Protein AF-A0A707XGN0-F1 (afdb_monomer)

Nearest PDB structures (foldseek)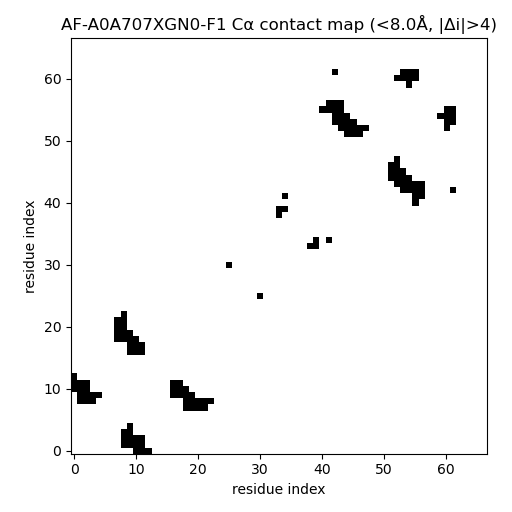:
  5wbf-assembly2_B  TM=2.891E-01  e=3.383E+00  Helicobacter pylori 26695
  9bks-assembly1_A  TM=2.754E-01  e=6.604E+00  Homo sapiens

pLDDT: mean 82.55, std 7.02, range [50.69, 93.0]

Secondary structure (DSSP, 8-state):
-EEEETTEEEEEETTEEEEES------HHHHHHHHHTT-S---EEEE-SSSEEEE-TT--BHHHH--

Organism: Salmonella typhimurium (NCBI:txid90371)

Radius of gyration: 13.7 Å; Cα contacts (8 Å, |Δi|>4): 68; chains: 1; bounding box: 31×32×32 Å

Mean predicted aligned error: 7.71 Å

Foldseek 3Di:
DWDDDPNWIWDDDPVDIDIHNDDDDDDPVRVVVVVVVVPDQDWDWDDDPNDIFTAGPVGDGPVVVVD

Structure (mmCIF, N/CA/C/O backbone):
data_AF-A0A707XGN0-F1
#
_entry.id   AF-A0A707XGN0-F1
#
loop_
_atom_site.group_PDB
_atom_site.id
_atom_site.type_symbol
_atom_site.label_atom_id
_atom_site.label_alt_id
_atom_site.label_comp_id
_atom_site.label_asym_id
_atom_site.label_entity_id
_atom_site.label_seq_id
_atom_site.pdbx_PDB_ins_code
_atom_site.Cartn_x
_atom_site.Cartn_y
_atom_site.Cartn_z
_atom_site.occupancy
_atom_site.B_iso_or_equiv
_atom_site.auth_seq_id
_atom_site.auth_comp_id
_atom_site.auth_asym_id
_atom_site.auth_atom_id
_atom_site.pdbx_PDB_model_num
ATOM 1 N N . SER A 1 1 ? -1.907 -3.466 13.430 1.00 73.12 1 SER A N 1
ATOM 2 C CA . SER A 1 1 ? -0.570 -4.103 13.272 1.00 73.12 1 SER A CA 1
ATOM 3 C C . SER A 1 1 ? -0.645 -5.259 12.273 1.00 73.12 1 SER A C 1
ATOM 5 O O . SER A 1 1 ? -1.734 -5.796 12.087 1.00 73.12 1 SER A O 1
ATOM 7 N N . LEU A 1 2 ? 0.461 -5.622 11.595 1.00 79.38 2 LEU A N 1
ATOM 8 C CA . LEU A 1 2 ? 0.499 -6.773 10.668 1.00 79.38 2 LEU A CA 1
ATOM 9 C C . LEU A 1 2 ? 0.503 -8.086 11.448 1.00 79.38 2 LEU A C 1
ATOM 11 O O . LEU A 1 2 ? 1.354 -8.285 12.313 1.00 79.38 2 LEU A O 1
ATOM 15 N N . LYS A 1 3 ? -0.444 -8.970 11.133 1.00 79.06 3 LYS A N 1
ATOM 16 C CA . LYS A 1 3 ? -0.569 -10.309 11.716 1.00 79.06 3 LYS A CA 1
ATOM 17 C C . LYS A 1 3 ? -0.578 -11.348 10.592 1.00 79.06 3 LYS A C 1
ATOM 19 O O . LYS A 1 3 ? -1.107 -11.078 9.517 1.00 79.06 3 LYS A O 1
ATOM 24 N N . ARG A 1 4 ? 0.003 -12.525 10.830 1.00 81.56 4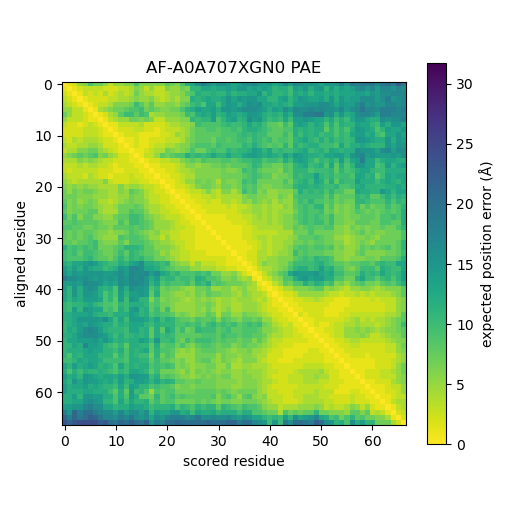 ARG A N 1
ATOM 25 C CA . ARG A 1 4 ? -0.024 -13.668 9.901 1.00 81.56 4 ARG A CA 1
ATOM 26 C C . ARG A 1 4 ? -0.959 -14.745 10.449 1.00 81.56 4 ARG A C 1
ATOM 28 O O . ARG A 1 4 ? -0.869 -15.059 11.632 1.00 81.56 4 ARG A O 1
ATOM 35 N N . GLU A 1 5 ? -1.821 -15.296 9.601 1.00 84.56 5 GLU A N 1
ATOM 36 C CA . GLU A 1 5 ? -2.769 -16.367 9.937 1.00 84.56 5 GLU A CA 1
ATOM 37 C C . GLU A 1 5 ? -3.033 -17.230 8.697 1.00 84.56 5 GLU A C 1
ATOM 39 O O . GLU A 1 5 ? -3.327 -16.686 7.635 1.00 84.56 5 GLU A O 1
ATOM 44 N N . ASP A 1 6 ? -2.908 -18.555 8.824 1.00 84.19 6 ASP A N 1
ATOM 45 C CA . ASP A 1 6 ? -3.151 -19.534 7.749 1.00 84.19 6 ASP A CA 1
ATOM 46 C C . ASP A 1 6 ? -2.529 -19.141 6.396 1.00 84.19 6 ASP A C 1
ATOM 48 O O . ASP A 1 6 ? -3.218 -19.018 5.383 1.00 84.19 6 ASP A O 1
ATOM 52 N N . ASP A 1 7 ? -1.222 -18.854 6.406 1.00 77.88 7 ASP A N 1
ATOM 53 C CA . ASP A 1 7 ? -0.422 -18.378 5.261 1.00 77.88 7 ASP A CA 1
ATOM 54 C C . ASP A 1 7 ? -0.893 -17.081 4.581 1.00 77.88 7 ASP A C 1
ATOM 56 O O . ASP A 1 7 ? -0.285 -16.620 3.615 1.00 77.88 7 ASP A O 1
ATOM 60 N N . ARG A 1 8 ? -1.898 -16.412 5.146 1.00 80.81 8 ARG A N 1
ATOM 61 C CA . ARG A 1 8 ? -2.355 -15.083 4.746 1.00 80.81 8 ARG A CA 1
ATOM 62 C C . ARG A 1 8 ? -1.853 -14.035 5.726 1.00 80.81 8 ARG A C 1
ATOM 64 O O . ARG A 1 8 ? -1.563 -14.305 6.893 1.00 80.81 8 ARG A O 1
ATOM 71 N N . HIS A 1 9 ? -1.743 -12.809 5.238 1.00 84.56 9 HIS A N 1
ATOM 72 C CA . HIS A 1 9 ? -1.391 -11.666 6.072 1.00 84.56 9 HIS A CA 1
ATOM 73 C C . HIS A 1 9 ? -2.639 -10.818 6.297 1.00 84.56 9 HIS A C 1
ATOM 75 O O . HIS A 1 9 ? -3.476 -10.710 5.405 1.00 84.56 9 HIS A O 1
ATOM 81 N N . ARG A 1 10 ? -2.781 -10.198 7.469 1.00 86.75 10 ARG A N 1
ATOM 82 C CA . ARG A 1 10 ? -3.867 -9.255 7.740 1.00 86.75 10 ARG A CA 1
ATOM 83 C C . ARG A 1 10 ? -3.395 -8.017 8.478 1.00 86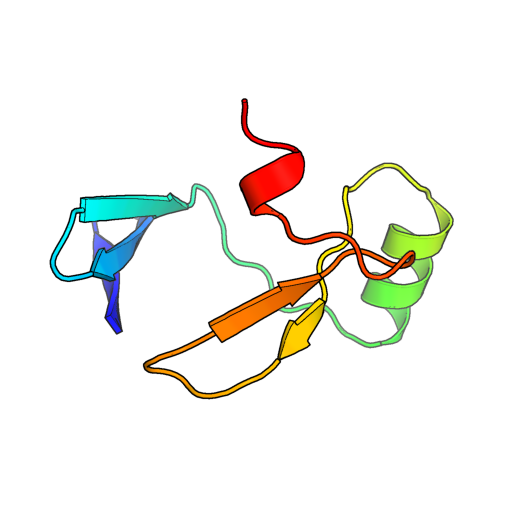.75 10 ARG A C 1
ATOM 85 O O . ARG A 1 10 ? -2.539 -8.094 9.363 1.00 86.75 10 ARG A O 1
ATOM 92 N N . TRP A 1 11 ? -4.013 -6.890 8.153 1.00 86.00 11 TRP A N 1
ATOM 93 C CA . TRP A 1 11 ? -3.965 -5.684 8.963 1.00 86.00 11 TRP A CA 1
ATOM 94 C C . TRP A 1 11 ? -5.264 -5.515 9.723 1.00 86.00 11 TRP A C 1
ATOM 96 O O . TRP A 1 11 ? -6.342 -5.511 9.142 1.00 86.00 11 TRP A O 1
ATOM 106 N N . GLU A 1 12 ? -5.127 -5.364 11.033 1.00 83.06 12 GLU A N 1
ATOM 107 C CA . GLU A 1 12 ? -6.228 -5.080 11.944 1.00 83.06 12 GLU A CA 1
ATOM 108 C C . GLU A 1 12 ? -6.119 -3.634 12.432 1.00 83.06 12 GLU A C 1
ATOM 110 O O . GLU A 1 12 ? -5.037 -3.196 12.858 1.00 83.06 12 GLU A O 1
ATOM 115 N N . TYR A 1 13 ? -7.240 -2.924 12.331 1.00 82.62 1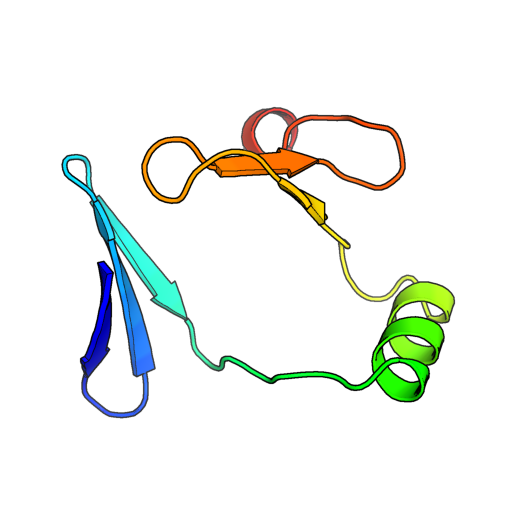3 TYR A N 1
ATOM 116 C CA . TYR A 1 13 ? -7.474 -1.547 12.755 1.00 82.62 13 TYR A CA 1
ATOM 117 C C . TYR A 1 13 ? -8.798 -1.486 13.532 1.00 82.62 13 TYR A C 1
ATOM 119 O O . TYR A 1 13 ? -9.606 -2.409 13.464 1.00 82.62 13 TYR A O 1
ATOM 127 N N . GLU A 1 14 ? -9.029 -0.413 14.291 1.00 84.25 14 GLU A N 1
ATOM 128 C CA . GLU A 1 14 ? -10.177 -0.316 15.213 1.00 84.25 14 GLU A CA 1
ATOM 129 C C . GLU A 1 14 ? -11.533 -0.547 14.521 1.00 84.25 14 GLU A C 1
ATOM 131 O O . GLU A 1 14 ? -12.450 -1.115 15.106 1.00 84.25 14 GLU A O 1
ATOM 136 N N . THR A 1 15 ? -11.644 -0.164 13.248 1.00 86.38 15 THR A N 1
ATOM 137 C CA . THR A 1 15 ? -12.881 -0.252 12.466 1.00 86.38 15 THR A CA 1
ATOM 138 C C . THR A 1 15 ? -12.953 -1.455 11.519 1.00 86.38 15 THR A C 1
ATOM 140 O O . THR A 1 15 ? -13.927 -1.568 10.774 1.00 86.38 15 THR A O 1
ATOM 143 N N . GLY A 1 16 ? -11.968 -2.365 11.509 1.00 81.62 16 GLY A N 1
ATOM 144 C CA . GLY A 1 16 ? -12.007 -3.523 10.613 1.00 81.62 16 GLY A CA 1
ATOM 145 C C . GLY A 1 16 ? -10.689 -4.259 10.371 1.00 81.62 16 GLY A C 1
ATOM 146 O O . GLY A 1 16 ? -9.672 -4.052 11.034 1.00 81.62 16 GLY A O 1
ATOM 147 N N . VAL A 1 17 ? -10.739 -5.172 9.399 1.00 86.38 17 VAL A N 1
ATOM 148 C CA . VAL A 1 17 ? -9.632 -6.063 9.037 1.00 86.38 17 VAL A CA 1
ATOM 149 C C . VAL A 1 17 ? -9.481 -6.111 7.519 1.00 86.38 17 VAL A C 1
ATOM 151 O O . VAL A 1 17 ? -10.440 -6.405 6.809 1.00 86.38 17 VAL A O 1
ATOM 154 N N . VAL A 1 18 ? -8.261 -5.894 7.030 1.00 81.56 18 VAL A N 1
ATOM 155 C CA . VAL A 1 18 ? -7.874 -6.098 5.625 1.00 81.56 18 VAL A CA 1
ATOM 156 C C . VAL A 1 18 ? -7.020 -7.355 5.525 1.00 81.56 18 VAL A C 1
ATOM 158 O O . VAL A 1 18 ? -6.068 -7.516 6.288 1.00 81.56 18 VAL A O 1
ATOM 161 N N . TRP A 1 19 ? -7.345 -8.233 4.576 1.00 87.75 19 TRP A N 1
ATOM 162 C CA . TRP A 1 19 ? -6.612 -9.469 4.302 1.00 87.75 19 TRP A CA 1
ATOM 163 C C . TRP A 1 19 ? -5.805 -9.353 3.011 1.00 87.75 19 TRP A C 1
ATOM 165 O O . TRP A 1 19 ? -6.289 -8.834 2.008 1.00 87.75 19 TRP A O 1
ATOM 175 N N . PHE A 1 20 ? -4.597 -9.899 3.027 1.00 81.69 20 PHE A N 1
ATOM 176 C CA . PHE A 1 20 ? -3.682 -9.951 1.899 1.00 81.69 20 PHE A CA 1
ATOM 177 C C . PHE A 1 20 ? -3.414 -11.407 1.528 1.00 81.69 20 PHE A C 1
ATOM 179 O O . PHE A 1 20 ? -3.041 -12.219 2.381 1.00 81.69 20 PHE A O 1
ATOM 186 N N . ASN A 1 21 ? -3.543 -11.713 0.237 1.00 80.56 21 ASN A N 1
ATOM 187 C CA . ASN A 1 21 ? -3.147 -13.012 -0.309 1.00 80.56 21 ASN A CA 1
ATOM 188 C C . ASN A 1 21 ? -1.620 -13.178 -0.298 1.00 80.56 21 ASN A C 1
ATOM 190 O O . ASN A 1 21 ? -1.120 -14.269 -0.050 1.00 80.56 21 ASN A O 1
ATOM 194 N N . SER A 1 22 ? -0.876 -12.093 -0.527 1.00 79.31 22 SER A N 1
ATOM 195 C CA . SER A 1 22 ? 0.588 -12.078 -0.527 1.00 79.31 22 SER A CA 1
ATOM 196 C C . SER A 1 22 ? 1.118 -10.672 -0.257 1.00 79.31 22 SER A C 1
ATOM 198 O O . SER A 1 22 ? 0.528 -9.696 -0.716 1.00 79.31 22 SER A O 1
ATOM 200 N N . ILE A 1 23 ? 2.255 -10.575 0.433 1.00 80.62 23 ILE A N 1
ATOM 201 C CA . ILE A 1 23 ? 3.049 -9.346 0.554 1.00 80.62 23 ILE A CA 1
ATOM 202 C C . ILE A 1 23 ? 4.434 -9.670 0.005 1.00 80.62 23 ILE A C 1
ATOM 204 O O . ILE A 1 23 ? 5.065 -10.621 0.463 1.00 80.62 23 ILE A O 1
ATOM 208 N N . ILE A 1 24 ? 4.883 -8.904 -0.986 1.00 82.38 24 ILE A N 1
ATOM 209 C CA . ILE A 1 24 ? 6.176 -9.093 -1.647 1.00 82.38 24 ILE A CA 1
ATOM 210 C C . ILE A 1 24 ? 6.951 -7.785 -1.509 1.00 82.38 24 ILE A C 1
ATOM 212 O O . ILE A 1 24 ? 6.431 -6.718 -1.831 1.00 82.38 24 ILE A O 1
ATOM 216 N N . LEU A 1 25 ? 8.173 -7.873 -0.986 1.00 84.94 25 LEU A N 1
ATOM 217 C CA . LEU A 1 25 ? 9.120 -6.762 -0.975 1.00 84.94 25 LEU A CA 1
ATOM 218 C C . LEU A 1 25 ? 9.818 -6.737 -2.329 1.00 84.94 25 LEU A C 1
ATOM 220 O O . LEU A 1 25 ? 10.390 -7.747 -2.726 1.00 84.94 25 LEU A O 1
ATOM 224 N N . LEU A 1 26 ? 9.735 -5.599 -3.008 1.00 86.19 26 LEU A N 1
ATOM 225 C CA . LEU A 1 26 ? 10.363 -5.380 -4.304 1.00 86.19 26 LEU A CA 1
ATOM 226 C C . LEU A 1 26 ? 11.650 -4.586 -4.116 1.00 86.19 26 LEU A C 1
ATOM 228 O O . LEU A 1 26 ? 11.684 -3.662 -3.296 1.00 86.19 26 LEU A O 1
ATOM 232 N N . ASP A 1 27 ? 12.675 -4.910 -4.895 1.00 92.44 27 ASP A N 1
ATOM 233 C CA . ASP A 1 27 ? 13.828 -4.026 -5.043 1.00 92.44 27 ASP A CA 1
ATOM 234 C C . ASP A 1 27 ? 13.536 -2.845 -5.997 1.00 92.44 27 ASP A C 1
ATOM 236 O O . ASP A 1 27 ? 12.463 -2.742 -6.606 1.00 92.44 27 ASP A O 1
ATOM 240 N N . ASP A 1 28 ? 14.486 -1.912 -6.115 1.00 89.62 28 ASP A N 1
ATOM 241 C CA . ASP A 1 28 ? 14.329 -0.715 -6.951 1.00 89.62 28 ASP A CA 1
ATOM 242 C C . ASP A 1 28 ? 14.139 -1.047 -8.443 1.00 89.62 28 ASP A C 1
ATOM 244 O O . ASP A 1 28 ? 13.423 -0.333 -9.155 1.00 89.62 28 ASP A O 1
ATOM 248 N N . VAL A 1 29 ? 14.758 -2.130 -8.926 1.00 93.00 29 VAL A N 1
ATOM 249 C CA . VAL A 1 29 ? 14.680 -2.564 -10.326 1.00 93.00 29 VAL A CA 1
ATOM 250 C C . VAL A 1 29 ? 13.315 -3.188 -10.599 1.00 93.00 29 VAL A C 1
ATOM 252 O O . VAL A 1 29 ? 12.643 -2.792 -11.552 1.00 93.00 29 VAL A O 1
ATOM 255 N N . GLU A 1 30 ? 12.870 -4.106 -9.746 1.00 90.12 30 GLU A N 1
ATOM 256 C CA . GLU A 1 30 ? 11.555 -4.742 -9.817 1.00 90.12 30 GLU A CA 1
ATOM 257 C C . GLU A 1 30 ? 10.428 -3.706 -9.726 1.00 90.12 30 GLU A C 1
ATOM 259 O O . GLU A 1 30 ? 9.503 -3.720 -10.542 1.00 90.12 30 GLU A O 1
ATOM 264 N N . ASN A 1 31 ? 10.530 -2.752 -8.794 1.00 85.94 31 ASN A N 1
ATOM 265 C CA . ASN A 1 31 ? 9.582 -1.645 -8.662 1.00 85.94 31 ASN A CA 1
ATOM 266 C C . ASN A 1 31 ? 9.536 -0.777 -9.932 1.00 85.94 31 ASN A C 1
ATOM 268 O O . ASN A 1 31 ? 8.449 -0.433 -10.400 1.00 85.94 31 ASN A O 1
ATOM 272 N N . SER A 1 32 ? 10.691 -0.448 -10.522 1.00 86.50 32 SER A N 1
ATOM 273 C CA . SER A 1 32 ? 10.761 0.330 -11.768 1.00 86.50 32 SER A CA 1
ATOM 274 C C . SER A 1 32 ? 10.101 -0.401 -12.945 1.00 86.50 32 SER A C 1
ATOM 276 O O . SER A 1 32 ? 9.293 0.188 -13.669 1.00 86.50 32 SER A O 1
ATOM 278 N N . ILE A 1 33 ? 10.369 -1.704 -13.094 1.00 87.38 33 ILE A N 1
ATOM 279 C CA . ILE A 1 33 ? 9.757 -2.549 -14.130 1.00 87.38 33 ILE A CA 1
ATOM 280 C C . ILE A 1 33 ? 8.236 -2.587 -13.959 1.00 87.38 33 ILE A C 1
ATOM 282 O O . ILE A 1 33 ? 7.500 -2.307 -14.906 1.00 87.38 33 ILE A O 1
ATOM 286 N N . LEU A 1 34 ? 7.753 -2.897 -12.755 1.00 84.56 34 LEU A N 1
ATOM 287 C CA . LEU A 1 34 ? 6.323 -3.037 -12.483 1.00 84.56 34 LEU A CA 1
ATOM 288 C C . LEU A 1 34 ? 5.557 -1.720 -12.655 1.00 84.56 34 LEU A C 1
ATOM 290 O O . LEU A 1 34 ? 4.465 -1.725 -13.226 1.00 84.56 34 LEU A O 1
ATOM 294 N N . ARG A 1 35 ? 6.142 -0.585 -12.249 1.00 78.38 35 ARG A N 1
ATOM 295 C CA . ARG A 1 35 ? 5.578 0.747 -12.523 1.00 78.38 35 ARG A CA 1
ATOM 296 C C . ARG A 1 35 ? 5.529 1.049 -14.019 1.00 78.38 35 ARG A C 1
ATOM 298 O O . ARG A 1 35 ? 4.520 1.547 -14.511 1.00 78.38 35 ARG A O 1
ATOM 305 N N . GLY A 1 36 ? 6.586 0.711 -14.760 1.00 80.88 36 GLY A N 1
ATOM 306 C CA . GLY A 1 36 ? 6.647 0.913 -16.211 1.00 80.88 36 GLY A CA 1
ATOM 307 C C . GLY A 1 36 ? 5.602 0.107 -16.987 1.00 80.88 36 GLY A C 1
ATOM 308 O O . GLY A 1 36 ? 5.131 0.548 -18.035 1.00 80.88 36 GLY A O 1
ATOM 309 N N . LEU A 1 37 ? 5.199 -1.047 -16.454 1.00 81.25 37 LEU A N 1
ATOM 310 C CA . LEU A 1 37 ? 4.208 -1.929 -17.061 1.00 81.25 37 LEU A CA 1
ATOM 311 C C . LEU A 1 37 ? 2.762 -1.413 -16.955 1.00 81.25 37 LEU A C 1
ATOM 313 O O . LEU A 1 37 ? 1.907 -1.926 -17.673 1.00 81.25 37 LEU A O 1
ATOM 317 N N . LYS A 1 38 ? 2.466 -0.420 -16.097 1.00 70.94 38 LYS A N 1
ATOM 318 C CA . LYS A 1 38 ? 1.103 0.113 -15.851 1.00 70.94 38 LYS A CA 1
ATOM 319 C C . LYS A 1 38 ? 0.043 -0.959 -15.544 1.00 70.94 38 LYS A C 1
ATOM 321 O O . LYS A 1 38 ? -1.150 -0.728 -15.703 1.00 70.94 38 LYS A O 1
ATOM 326 N N . PHE A 1 39 ? 0.482 -2.147 -15.133 1.00 66.62 39 PHE A N 1
ATOM 327 C CA . PHE A 1 39 ? -0.386 -3.280 -14.809 1.00 66.62 39 PHE A CA 1
ATOM 328 C C . PHE A 1 39 ? -0.970 -3.178 -13.398 1.00 66.62 39 PHE A C 1
ATOM 330 O O . PHE A 1 39 ? -1.904 -3.902 -13.068 1.00 66.62 39 PHE A O 1
ATOM 337 N N . LEU A 1 40 ? -0.383 -2.324 -12.559 1.00 70.62 40 LEU A N 1
ATOM 338 C CA . LEU A 1 40 ? -0.689 -2.208 -11.144 1.00 70.62 40 LEU A CA 1
ATOM 339 C C . LEU A 1 40 ? -1.049 -0.762 -10.827 1.00 70.62 40 LEU A C 1
ATOM 341 O O . LEU A 1 40 ? -0.302 0.149 -11.189 1.00 70.62 40 LEU A O 1
ATOM 345 N N . ASP A 1 41 ? -2.143 -0.571 -10.094 1.00 77.81 41 ASP A N 1
ATOM 346 C CA . ASP A 1 41 ? -2.402 0.696 -9.422 1.00 77.81 41 ASP A CA 1
ATOM 347 C C . ASP A 1 41 ? -1.330 0.889 -8.345 1.00 77.81 41 ASP A C 1
ATOM 349 O O . ASP A 1 41 ? -1.282 0.179 -7.335 1.00 77.81 41 ASP A O 1
ATOM 353 N N . ALA A 1 42 ? -0.412 1.817 -8.601 1.00 82.06 42 ALA A N 1
ATOM 354 C CA . ALA A 1 42 ? 0.701 2.094 -7.712 1.00 82.06 42 ALA A CA 1
ATO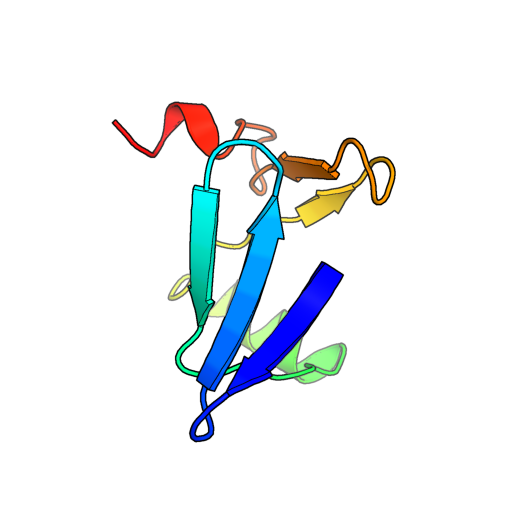M 355 C C . ALA A 1 42 ? 0.318 3.190 -6.715 1.00 82.06 42 ALA A C 1
ATOM 357 O O . ALA A 1 42 ? 0.096 4.340 -7.088 1.00 82.06 42 ALA A O 1
ATOM 358 N N . TRP A 1 43 ? 0.322 2.837 -5.431 1.00 86.19 43 TRP A N 1
ATOM 359 C CA . TRP A 1 43 ? 0.055 3.760 -4.333 1.00 86.19 43 TRP A CA 1
ATOM 360 C C . TRP A 1 43 ? 1.319 3.986 -3.511 1.00 86.19 43 TRP A C 1
ATOM 362 O O . TRP A 1 43 ? 1.993 3.044 -3.093 1.00 86.19 43 TRP A O 1
ATOM 372 N N . THR A 1 44 ? 1.640 5.247 -3.253 1.00 86.38 44 THR A N 1
ATOM 373 C CA . THR A 1 44 ? 2.707 5.651 -2.342 1.00 86.38 44 THR A CA 1
ATOM 374 C C . THR A 1 44 ? 2.123 5.827 -0.949 1.00 86.38 44 THR A C 1
ATOM 376 O O . THR A 1 44 ? 1.229 6.650 -0.750 1.00 86.38 44 THR A O 1
ATOM 379 N N . VAL A 1 45 ? 2.639 5.066 0.018 1.00 87.12 45 VAL A N 1
ATOM 380 C CA . VAL A 1 45 ? 2.257 5.185 1.429 1.00 87.12 45 VAL A CA 1
ATOM 381 C C . VAL A 1 45 ? 3.191 6.177 2.120 1.00 87.12 45 VAL A C 1
ATOM 383 O O . VAL A 1 45 ? 4.404 5.989 2.150 1.00 87.12 45 VAL A O 1
ATOM 386 N N . THR A 1 46 ? 2.619 7.237 2.676 1.00 87.69 46 THR A N 1
ATOM 387 C CA . THR A 1 46 ? 3.305 8.271 3.467 1.00 87.69 46 THR A CA 1
ATOM 388 C C . THR A 1 46 ? 2.601 8.452 4.817 1.00 87.69 46 THR A C 1
ATOM 390 O O . THR A 1 46 ? 1.642 7.740 5.114 1.00 87.69 46 THR A O 1
ATOM 393 N N . GLY A 1 47 ? 3.048 9.401 5.645 1.00 86.69 47 GLY A N 1
ATOM 394 C CA . GLY A 1 47 ? 2.432 9.680 6.946 1.00 86.69 47 GLY A CA 1
ATOM 395 C C . GLY A 1 47 ? 3.022 8.841 8.079 1.00 86.69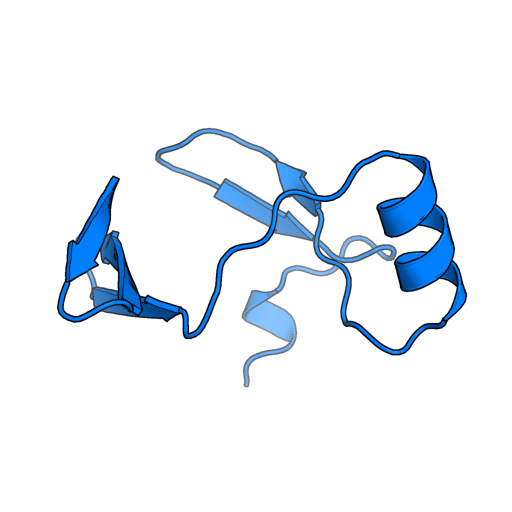 47 GLY A C 1
ATOM 396 O O . GLY A 1 47 ? 4.193 8.464 8.034 1.00 86.69 47 GLY A O 1
ATOM 397 N N . SER A 1 48 ? 2.226 8.596 9.119 1.00 86.19 48 SER A N 1
ATOM 398 C CA . SER A 1 48 ? 2.629 7.781 10.269 1.00 86.19 48 SER A CA 1
ATOM 399 C C . SER A 1 48 ? 1.966 6.407 10.232 1.00 86.19 48 SER A C 1
ATOM 401 O O . SER A 1 48 ? 0.989 6.190 9.519 1.00 86.19 48 SER A O 1
ATOM 403 N N . THR A 1 49 ? 2.472 5.477 11.042 1.00 77.69 49 THR A N 1
ATOM 404 C CA . THR A 1 49 ? 1.887 4.136 11.192 1.00 77.69 49 THR A CA 1
ATOM 405 C C . THR A 1 49 ? 0.419 4.178 11.628 1.00 77.69 49 THR A C 1
ATOM 407 O O . THR A 1 49 ? -0.360 3.322 11.217 1.00 77.69 49 THR A O 1
ATOM 410 N N . ASP A 1 50 ? 0.041 5.179 12.428 1.00 79.69 50 ASP A N 1
ATOM 411 C CA . ASP A 1 50 ? -1.321 5.340 12.952 1.00 79.69 50 ASP A CA 1
ATOM 412 C C . ASP A 1 50 ? -2.229 6.145 12.009 1.00 79.69 50 ASP A C 1
ATOM 414 O O . ASP A 1 50 ? -3.452 6.060 12.092 1.00 79.69 50 ASP A O 1
ATOM 418 N N . ALA A 1 51 ? -1.637 6.922 11.100 1.00 81.56 51 ALA A N 1
ATOM 419 C CA . ALA A 1 51 ? -2.342 7.746 10.125 1.00 81.56 51 ALA A CA 1
ATOM 420 C C . ALA A 1 51 ? -1.643 7.677 8.752 1.00 81.56 51 ALA A C 1
ATOM 422 O O . ALA A 1 51 ? -1.021 8.658 8.321 1.00 81.56 51 ALA A O 1
ATOM 423 N N . PRO A 1 52 ? -1.708 6.520 8.064 1.00 83.75 52 PRO A N 1
ATOM 424 C CA . PRO A 1 52 ? -1.103 6.366 6.752 1.00 83.75 52 PRO A CA 1
ATOM 425 C C . PRO A 1 52 ? -1.890 7.151 5.700 1.00 83.75 52 PRO A C 1
ATOM 427 O O . PRO A 1 52 ? -3.121 7.171 5.689 1.00 83.75 52 PRO A O 1
ATOM 430 N N . VAL A 1 53 ? -1.163 7.767 4.775 1.00 88.38 53 VAL A N 1
ATOM 431 C CA . VAL A 1 53 ? -1.710 8.496 3.631 1.00 88.38 53 VAL A CA 1
ATOM 432 C C . VAL A 1 53 ? -1.268 7.770 2.371 1.00 88.38 53 VAL A C 1
ATOM 434 O O . VAL A 1 53 ? -0.078 7.767 2.053 1.00 88.38 53 VAL A O 1
ATOM 437 N N . LEU A 1 54 ? -2.212 7.145 1.666 1.00 89.38 54 LEU A N 1
ATOM 438 C CA . LEU A 1 54 ? -1.946 6.432 0.420 1.00 89.38 54 LEU A CA 1
ATOM 439 C C . LEU A 1 54 ? -2.398 7.301 -0.754 1.00 89.38 54 LEU A C 1
ATOM 441 O O . LEU A 1 54 ? -3.578 7.651 -0.838 1.00 89.38 54 LEU A O 1
ATOM 445 N N . ARG A 1 55 ? -1.460 7.648 -1.640 1.00 89.44 55 ARG A N 1
ATOM 446 C CA . ARG A 1 55 ? -1.726 8.453 -2.842 1.00 89.44 55 ARG A CA 1
ATOM 447 C C . ARG A 1 55 ? -1.184 7.810 -4.103 1.00 89.44 55 ARG A C 1
ATOM 449 O O . ARG A 1 55 ? -0.122 7.193 -4.056 1.00 89.44 55 ARG A O 1
ATOM 456 N N . ASP A 1 56 ? -1.896 7.969 -5.208 1.00 87.56 56 ASP A N 1
ATOM 457 C CA . ASP A 1 56 ? -1.422 7.530 -6.518 1.00 87.56 56 ASP A CA 1
ATOM 458 C C . ASP A 1 56 ? -0.348 8.485 -7.075 1.00 87.56 56 ASP A C 1
ATOM 460 O O . ASP A 1 56 ? 0.098 9.426 -6.407 1.00 87.56 56 ASP A O 1
ATOM 464 N N . GLU A 1 57 ? 0.093 8.241 -8.310 1.00 83.94 57 GLU A N 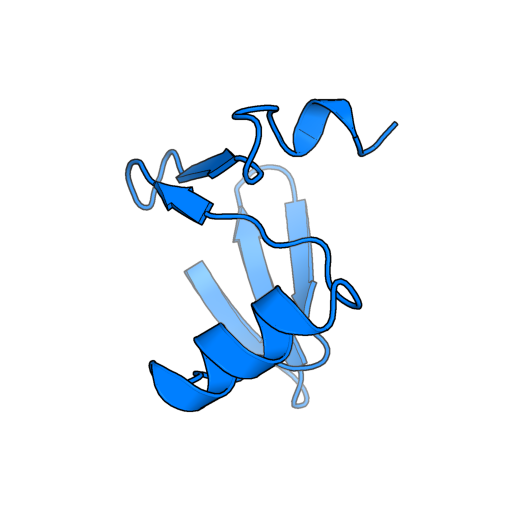1
ATOM 465 C CA . GLU A 1 57 ? 1.082 9.089 -8.986 1.00 83.94 57 GLU A CA 1
ATOM 466 C C . GLU A 1 57 ? 0.574 10.502 -9.327 1.00 83.94 57 GLU A C 1
ATOM 468 O O . GLU A 1 57 ? 1.382 11.407 -9.543 1.00 83.94 57 GLU A O 1
ATOM 473 N N . TRP A 1 58 ? -0.743 10.717 -9.324 1.00 87.00 58 TRP A N 1
ATOM 474 C CA . TRP A 1 58 ? -1.385 12.013 -9.567 1.00 87.00 58 TRP A CA 1
ATOM 475 C C . TRP A 1 58 ? -1.764 12.742 -8.271 1.00 87.00 58 TRP A C 1
ATOM 477 O O . TR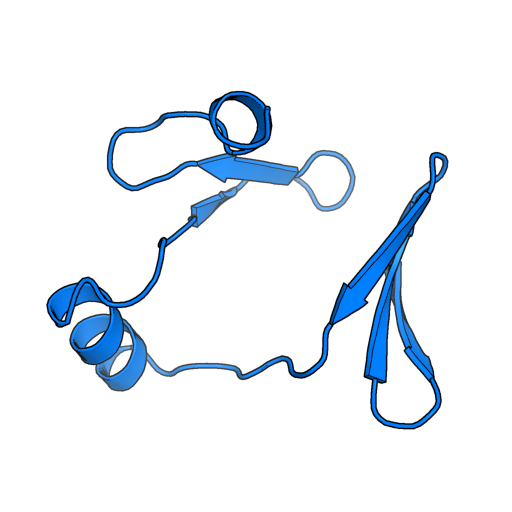P A 1 58 ? -2.211 13.889 -8.311 1.00 87.00 58 TRP A O 1
ATOM 487 N N . GLY A 1 59 ? -1.541 12.113 -7.116 1.00 87.50 59 GLY A N 1
ATOM 488 C CA . GLY A 1 59 ? -1.826 12.665 -5.800 1.00 87.50 59 GLY A CA 1
ATOM 489 C C . GLY A 1 59 ? -3.264 12.465 -5.317 1.00 87.50 59 GLY A C 1
ATOM 490 O O . GLY A 1 59 ? -3.606 13.049 -4.285 1.00 87.50 59 GLY A O 1
ATOM 491 N N . ASN A 1 60 ? -4.081 11.663 -6.007 1.00 88.88 60 ASN A N 1
ATOM 492 C CA . ASN A 1 60 ? -5.430 11.324 -5.545 1.00 88.88 60 ASN A CA 1
ATOM 493 C C . ASN A 1 60 ? -5.352 10.407 -4.321 1.00 88.88 60 ASN A C 1
ATOM 495 O O . ASN A 1 60 ? -4.382 9.664 -4.167 1.00 88.88 60 ASN A O 1
ATOM 499 N N . ASP A 1 61 ? -6.354 10.458 -3.441 1.00 87.38 61 ASP A N 1
ATOM 500 C CA . ASP A 1 61 ? -6.445 9.562 -2.286 1.00 87.38 61 ASP A CA 1
ATOM 501 C C . ASP A 1 61 ? -7.084 8.232 -2.701 1.00 87.38 61 ASP A C 1
ATOM 503 O O . ASP A 1 61 ? -8.045 8.198 -3.470 1.00 87.38 61 ASP A O 1
ATOM 507 N N . TRP A 1 62 ? -6.579 7.119 -2.170 1.00 84.19 62 TRP A N 1
ATOM 508 C CA . TRP A 1 62 ? -7.107 5.786 -2.488 1.00 84.19 62 TRP A CA 1
ATOM 509 C C . TRP A 1 62 ? -8.593 5.632 -2.171 1.00 84.19 62 TRP A C 1
ATOM 511 O O . TRP A 1 62 ? -9.307 4.914 -2.874 1.00 84.19 62 TRP A O 1
ATOM 521 N N . ARG A 1 63 ? -9.074 6.351 -1.151 1.00 83.19 63 ARG A N 1
ATOM 522 C CA . ARG A 1 63 ? -10.481 6.339 -0.738 1.00 83.19 63 ARG A CA 1
ATOM 523 C C . ARG A 1 63 ? -11.398 6.975 -1.771 1.00 83.19 63 ARG A C 1
ATOM 525 O O . ARG A 1 63 ? -12.585 6.664 -1.776 1.00 83.19 63 ARG A O 1
ATOM 532 N N . ASP A 1 64 ? -10.868 7.836 -2.637 1.00 83.81 64 ASP A N 1
ATOM 533 C CA . ASP A 1 64 ? -11.648 8.481 -3.693 1.00 83.81 64 ASP A CA 1
ATOM 534 C C . ASP A 1 64 ? -11.916 7.525 -4.869 1.00 83.81 64 ASP A C 1
ATOM 536 O O . ASP A 1 64 ? -12.846 7.750 -5.645 1.00 83.81 64 ASP A O 1
ATOM 540 N N . ILE A 1 65 ? -11.134 6.442 -4.989 1.00 71.44 65 ILE A N 1
ATOM 541 C CA . ILE A 1 65 ? -11.226 5.458 -6.081 1.00 71.44 65 ILE A CA 1
ATOM 542 C C . ILE A 1 65 ? -12.040 4.228 -5.666 1.00 71.44 65 ILE A C 1
ATOM 544 O O . ILE A 1 65 ? -12.732 3.625 -6.486 1.00 71.44 65 ILE A O 1
ATOM 548 N N . THR A 1 66 ? -12.018 3.871 -4.382 1.00 59.50 66 THR A N 1
ATOM 549 C CA . THR A 1 66 ? -12.860 2.802 -3.837 1.00 59.50 66 THR A CA 1
ATOM 550 C C . THR A 1 66 ? -14.263 3.334 -3.541 1.00 59.50 66 THR A C 1
ATOM 552 O O . THR A 1 66 ? -14.562 3.704 -2.403 1.00 59.50 66 THR A O 1
ATOM 555 N N . ARG A 1 67 ? -15.123 3.393 -4.562 1.00 50.69 67 ARG A N 1
ATOM 556 C CA . ARG A 1 67 ? -16.551 3.702 -4.418 1.00 50.69 67 ARG A CA 1
ATOM 557 C C . ARG A 1 67 ? -17.427 2.611 -5.014 1.00 50.69 67 ARG A C 1
ATOM 559 O O . ARG A 1 67 ? -17.065 2.095 -6.092 1.00 50.69 67 ARG A O 1
#

Sequence (67 aa):
SLKREDDRHRWEYETGVVWFNSIILLDD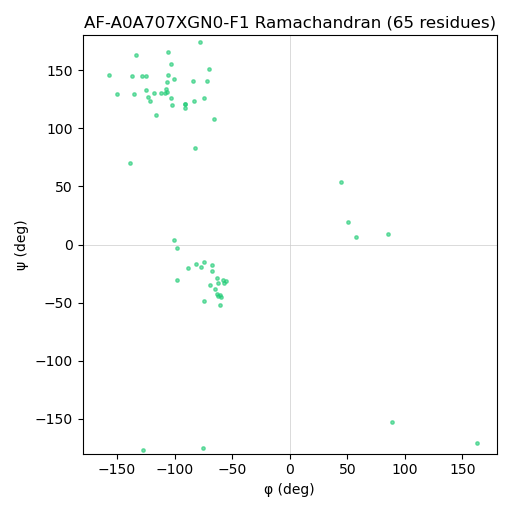VENSILRGLKFLDAWTVTGSTDAPVLRDEWGNDWRDITR

Solvent-accessible surface area (backbone atoms only — not comparable to full-atom values): 4390 Å² total; per-residue (Å²): 92,86,45,77,54,95,90,26,40,32,42,52,53,99,92,48,76,51,78,35,84,75,87,81,90,69,54,77,65,58,47,51,54,50,61,72,63,67,81,56,94,61,65,50,79,42,80,45,96,92,54,66,43,47,23,39,94,86,65,50,51,57,74,78,71,68,120